Protein AF-A0A1B9S1V4-F1 (afdb_monomer)

Structure (mmCIF, N/CA/C/O backbone):
data_AF-A0A1B9S1V4-F1
#
_entry.id   AF-A0A1B9S1V4-F1
#
loop_
_atom_site.group_PDB
_atom_site.id
_atom_site.type_symbol
_atom_site.label_atom_id
_atom_site.label_alt_id
_atom_site.label_comp_id
_atom_site.label_asym_id
_atom_site.label_entity_id
_atom_site.label_seq_id
_atom_site.pdbx_PDB_ins_code
_atom_site.Cartn_x
_atom_site.Cartn_y
_atom_site.Cartn_z
_atom_site.occupancy
_atom_site.B_iso_or_equiv
_atom_site.auth_seq_id
_atom_site.auth_comp_id
_atom_site.auth_asym_id
_atom_site.auth_atom_id
_atom_site.pdbx_PDB_model_num
ATOM 1 N N . MET A 1 1 ? 19.719 6.288 5.611 1.00 37.97 1 MET A N 1
ATOM 2 C CA . MET A 1 1 ? 19.208 7.157 4.523 1.00 37.97 1 MET A CA 1
ATOM 3 C C . MET A 1 1 ? 17.923 6.545 3.982 1.00 37.97 1 MET A C 1
ATOM 5 O O . MET A 1 1 ? 17.965 5.357 3.677 1.00 37.97 1 MET A O 1
ATOM 9 N N . PRO A 1 2 ? 16.811 7.294 3.887 1.00 51.16 2 PRO A N 1
ATOM 10 C CA . PRO A 1 2 ? 15.555 6.756 3.373 1.00 51.16 2 PRO A CA 1
ATOM 11 C C . PRO A 1 2 ? 15.680 6.434 1.880 1.00 51.16 2 PRO A C 1
ATOM 13 O O . PRO A 1 2 ? 16.043 7.298 1.078 1.00 51.16 2 PRO A O 1
ATOM 16 N N . LYS A 1 3 ? 15.391 5.189 1.494 1.00 66.56 3 LYS A N 1
ATOM 17 C CA . LYS A 1 3 ? 15.346 4.785 0.084 1.00 66.56 3 LYS A CA 1
ATOM 18 C C . LYS A 1 3 ? 13.974 5.153 -0.467 1.00 66.56 3 LYS A C 1
ATOM 20 O O . LYS A 1 3 ? 12.960 4.618 -0.030 1.00 66.56 3 LYS A O 1
ATOM 25 N N . THR A 1 4 ? 13.931 6.108 -1.397 1.00 64.75 4 THR A N 1
ATOM 26 C CA . THR A 1 4 ? 12.693 6.474 -2.099 1.00 64.75 4 THR A CA 1
ATOM 27 C C . THR A 1 4 ? 12.716 5.898 -3.508 1.00 64.75 4 THR A C 1
ATOM 29 O O . THR A 1 4 ? 13.669 6.129 -4.246 1.00 64.75 4 THR A O 1
ATOM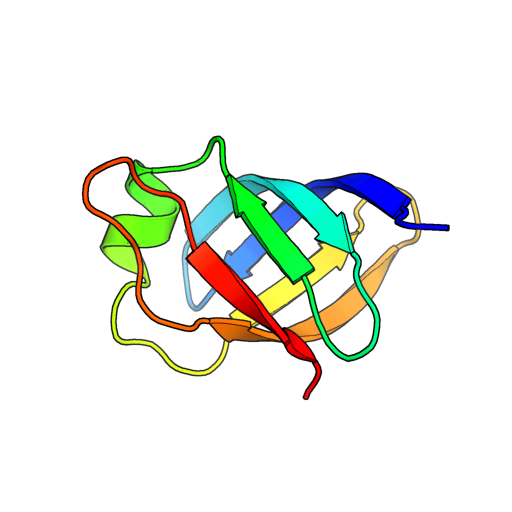 32 N N . GLY A 1 5 ? 11.668 5.173 -3.894 1.00 67.56 5 GLY A N 1
ATOM 33 C CA . GLY A 1 5 ? 11.565 4.530 -5.203 1.00 67.56 5 GLY A CA 1
ATOM 34 C C . GLY A 1 5 ? 10.118 4.320 -5.644 1.00 67.56 5 GLY A C 1
ATOM 35 O O . GLY A 1 5 ? 9.189 4.360 -4.837 1.00 67.56 5 GLY A O 1
ATOM 36 N N . ARG A 1 6 ? 9.907 4.120 -6.948 1.00 65.00 6 ARG A N 1
ATOM 37 C CA . ARG A 1 6 ? 8.619 3.646 -7.478 1.00 65.00 6 ARG A CA 1
ATOM 38 C C . ARG A 1 6 ? 8.594 2.127 -7.367 1.00 65.00 6 ARG A C 1
ATOM 40 O O . ARG A 1 6 ? 9.473 1.477 -7.918 1.00 65.00 6 ARG A O 1
ATOM 47 N N . VAL A 1 7 ? 7.600 1.581 -6.674 1.00 65.56 7 VAL A N 1
ATOM 48 C CA . VAL A 1 7 ? 7.466 0.138 -6.434 1.00 65.56 7 VAL A CA 1
ATOM 49 C C . VAL A 1 7 ? 6.029 -0.280 -6.737 1.00 65.56 7 VAL A C 1
ATOM 51 O O . VAL A 1 7 ? 5.077 0.462 -6.473 1.00 65.56 7 VAL A O 1
ATOM 54 N N . ALA A 1 8 ? 5.865 -1.458 -7.336 1.00 63.59 8 ALA A N 1
ATOM 55 C CA . ALA A 1 8 ? 4.552 -2.027 -7.592 1.00 63.59 8 ALA A CA 1
ATOM 56 C C . ALA A 1 8 ? 4.013 -2.678 -6.309 1.00 63.59 8 ALA A C 1
ATOM 58 O O . ALA A 1 8 ? 4.666 -3.510 -5.678 1.00 63.59 8 ALA A O 1
ATOM 59 N N . VAL A 1 9 ? 2.808 -2.288 -5.904 1.00 60.22 9 VAL A N 1
ATOM 60 C CA . VAL A 1 9 ? 2.132 -2.866 -4.738 1.00 60.22 9 VAL A CA 1
ATOM 61 C C . VAL A 1 9 ? 1.111 -3.857 -5.214 1.00 60.22 9 VAL A C 1
ATOM 63 O O . VAL A 1 9 ? 0.297 -3.520 -6.073 1.00 60.22 9 VAL A O 1
ATOM 66 N N . TYR A 1 10 ? 1.123 -5.043 -4.617 1.00 59.94 10 TYR A N 1
ATOM 67 C CA . TYR A 1 10 ? 0.163 -6.089 -4.917 1.00 59.94 10 TYR A CA 1
ATOM 68 C C . TYR A 1 10 ? -0.619 -6.444 -3.654 1.00 59.94 10 TYR A C 1
ATOM 70 O O . TYR A 1 10 ? -0.061 -6.663 -2.576 1.00 59.94 10 TYR A O 1
ATOM 78 N N . GLY A 1 11 ? -1.940 -6.519 -3.784 1.00 54.53 11 GLY A N 1
ATOM 79 C CA . GLY A 1 11 ? -2.818 -6.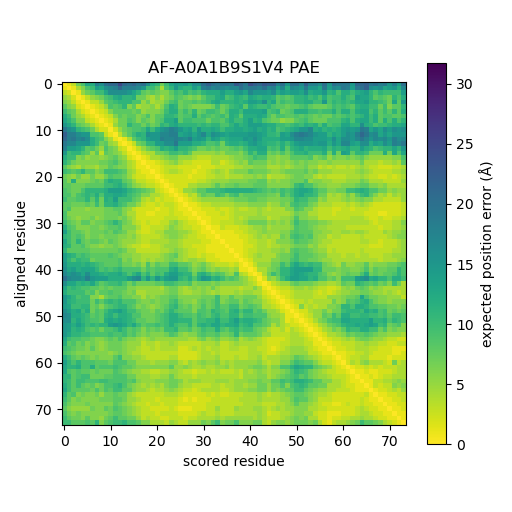960 -2.707 1.00 54.53 11 GLY A CA 1
ATOM 80 C C . GLY A 1 11 ? -4.021 -7.698 -3.257 1.00 54.53 11 GLY A C 1
ATOM 81 O O . GLY A 1 11 ? -4.762 -7.095 -4.018 1.00 54.53 11 GLY A O 1
ATOM 82 N N . THR A 1 12 ? -4.197 -8.964 -2.845 1.00 48.06 12 THR A N 1
ATOM 83 C CA . THR A 1 12 ? -5.319 -9.925 -3.046 1.00 48.06 12 THR A CA 1
ATOM 84 C C . THR A 1 12 ? -6.004 -10.055 -4.426 1.00 48.06 12 THR A C 1
ATOM 86 O O . THR A 1 12 ? -6.431 -11.156 -4.741 1.00 48.06 12 THR A O 1
ATOM 89 N N . ALA A 1 13 ? -6.081 -9.015 -5.260 1.00 46.03 13 ALA A N 1
ATOM 90 C CA . ALA A 1 13 ? -6.499 -9.029 -6.667 1.00 46.03 13 ALA A CA 1
ATOM 91 C C . ALA A 1 13 ? -6.110 -7.745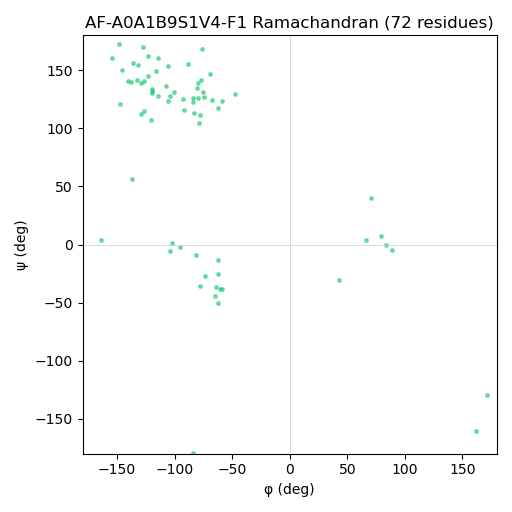 -7.453 1.00 46.03 13 ALA A C 1
ATOM 93 O O . ALA A 1 13 ? -6.503 -7.593 -8.605 1.00 46.03 13 ALA A O 1
ATOM 94 N N . LEU A 1 14 ? -5.390 -6.787 -6.850 1.00 58.75 14 LEU A N 1
ATOM 95 C CA . LEU A 1 14 ? -5.124 -5.465 -7.430 1.00 58.75 14 LEU A CA 1
ATOM 96 C C . LEU A 1 14 ? -3.631 -5.129 -7.381 1.00 58.75 14 LEU A C 1
ATOM 98 O O . LEU A 1 14 ? -2.969 -5.377 -6.370 1.00 58.75 14 LEU A O 1
ATOM 102 N N . SER A 1 15 ? -3.128 -4.529 -8.462 1.00 63.50 15 SER A N 1
ATOM 103 C CA . SER A 1 15 ? -1.768 -3.997 -8.568 1.00 63.50 15 SER A CA 1
ATOM 104 C C . SER A 1 15 ? -1.792 -2.497 -8.852 1.00 63.50 15 SER A C 1
ATOM 106 O O . SER A 1 15 ? -2.520 -2.053 -9.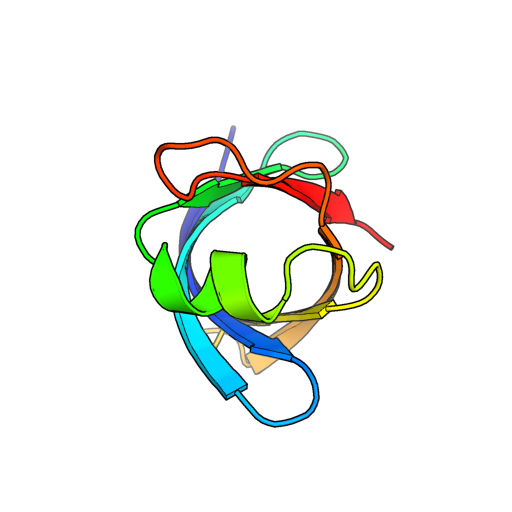740 1.00 63.50 15 SER A O 1
ATOM 108 N N . GLY A 1 16 ? -0.983 -1.716 -8.139 1.00 68.44 16 GLY A N 1
ATOM 109 C CA . GLY A 1 16 ? -0.818 -0.284 -8.392 1.00 68.44 16 GLY A CA 1
ATOM 110 C C . GLY A 1 16 ? 0.642 0.140 -8.298 1.00 68.44 16 GLY A C 1
ATOM 111 O O . GLY A 1 16 ? 1.367 -0.309 -7.413 1.00 68.44 16 GLY A O 1
ATOM 112 N N . THR A 1 17 ? 1.092 1.017 -9.196 1.00 75.25 17 THR A N 1
ATOM 113 C CA . THR A 1 17 ? 2.405 1.657 -9.062 1.00 75.25 17 THR A CA 1
ATOM 114 C C . THR A 1 17 ? 2.298 2.766 -8.025 1.00 75.25 17 THR A C 1
ATOM 116 O O . THR A 1 17 ? 1.639 3.778 -8.261 1.00 75.25 17 THR A O 1
ATOM 119 N N . CYS A 1 18 ? 2.944 2.583 -6.878 1.00 78.25 18 CYS A N 1
ATOM 120 C CA . CYS A 1 18 ? 2.997 3.586 -5.823 1.00 78.25 18 CYS A CA 1
ATOM 121 C C . CYS A 1 18 ? 4.434 4.084 -5.641 1.00 78.25 18 CYS A C 1
ATOM 123 O O . CYS A 1 18 ? 5.410 3.449 -6.046 1.00 78.25 18 CYS A O 1
ATOM 125 N N . ILE A 1 19 ? 4.573 5.248 -5.020 1.00 81.88 19 ILE A N 1
ATOM 126 C CA . ILE A 1 19 ? 5.858 5.769 -4.565 1.00 81.88 19 ILE A CA 1
ATOM 127 C C . ILE A 1 19 ? 6.041 5.331 -3.118 1.00 81.88 19 ILE A C 1
ATOM 129 O O . ILE A 1 19 ? 5.194 5.635 -2.276 1.00 81.88 19 ILE A O 1
ATOM 133 N N . PHE A 1 20 ? 7.162 4.670 -2.855 1.00 77.81 20 PHE A N 1
ATOM 134 C CA . PHE A 1 20 ? 7.579 4.233 -1.534 1.00 77.81 20 PHE A CA 1
ATOM 135 C C . PHE A 1 20 ? 8.728 5.074 -1.039 1.00 77.81 20 PHE A C 1
ATOM 137 O O . PHE A 1 20 ? 9.683 5.318 -1.773 1.00 77.81 20 PHE A O 1
ATOM 144 N N . THR A 1 21 ? 8.642 5.465 0.221 1.00 82.75 21 THR A N 1
ATOM 145 C CA . THR A 1 21 ? 9.762 6.014 0.971 1.00 82.75 21 THR A CA 1
ATOM 146 C C . THR A 1 21 ? 9.975 5.109 2.169 1.00 82.75 21 THR A C 1
ATOM 148 O O . THR A 1 21 ? 9.142 5.091 3.071 1.00 82.75 21 THR A O 1
ATOM 151 N N . GLU A 1 22 ? 11.046 4.323 2.134 1.00 80.88 22 GLU A N 1
ATOM 152 C CA . GLU A 1 22 ? 11.447 3.436 3.224 1.00 80.88 22 GLU A CA 1
ATOM 153 C C . GLU A 1 22 ? 12.078 4.255 4.356 1.00 80.88 22 GLU A C 1
ATOM 155 O O . GLU A 1 22 ? 12.957 5.089 4.119 1.00 80.88 22 GLU A O 1
ATOM 160 N N . GLU A 1 23 ? 11.619 4.010 5.578 1.00 80.25 23 GLU A N 1
ATOM 161 C CA . GLU A 1 23 ? 12.112 4.594 6.825 1.00 80.25 23 GLU A CA 1
ATOM 162 C C . GLU A 1 23 ? 12.430 3.447 7.809 1.00 80.25 23 GLU A C 1
ATOM 164 O O . GLU A 1 23 ? 12.121 2.280 7.552 1.00 80.25 23 GLU A O 1
ATOM 169 N N . GLU A 1 24 ? 13.086 3.739 8.930 1.00 76.38 24 GLU A N 1
ATOM 170 C CA . GLU A 1 24 ? 13.462 2.703 9.899 1.00 76.38 24 GLU A CA 1
ATOM 171 C C . GLU A 1 24 ? 12.203 2.022 10.480 1.00 76.38 24 GLU A C 1
ATOM 173 O O . GLU A 1 24 ? 11.349 2.675 11.076 1.00 76.38 24 GLU A O 1
ATOM 178 N N . GLY A 1 25 ? 12.048 0.712 10.244 1.00 75.00 25 GLY A N 1
ATOM 179 C CA . GLY A 1 25 ? 10.878 -0.073 10.672 1.00 75.00 25 GLY A CA 1
ATOM 180 C C . GLY A 1 25 ? 9.647 -0.019 9.749 1.00 75.00 25 GLY A C 1
ATOM 181 O O . GLY A 1 25 ? 8.654 -0.697 10.023 1.00 75.00 25 GLY A O 1
ATOM 182 N N . GLY A 1 26 ? 9.688 0.717 8.632 1.00 83.62 26 GLY A N 1
ATOM 183 C CA . GLY A 1 26 ? 8.543 0.813 7.723 1.00 83.62 26 GLY A CA 1
ATOM 184 C C . GLY A 1 26 ? 8.709 1.849 6.618 1.00 83.62 26 GLY A C 1
ATOM 185 O O . GLY A 1 26 ? 9.709 1.859 5.899 1.00 83.62 26 GLY A O 1
ATOM 186 N N . GLY A 1 27 ? 7.709 2.719 6.463 1.00 87.50 27 GLY A N 1
ATOM 187 C CA . GLY A 1 27 ? 7.785 3.835 5.530 1.00 87.50 27 GLY A CA 1
ATOM 188 C C . GLY A 1 27 ? 6.446 4.463 5.160 1.00 87.50 27 GLY A C 1
ATOM 189 O O . GLY A 1 27 ? 5.434 4.313 5.846 1.00 87.50 27 GLY A O 1
ATOM 190 N N . LYS A 1 28 ? 6.444 5.176 4.033 1.00 87.94 28 LYS A N 1
ATOM 191 C CA . LYS A 1 28 ? 5.275 5.860 3.463 1.00 87.94 28 LYS A CA 1
ATOM 192 C C . LYS A 1 28 ? 4.992 5.389 2.042 1.00 87.94 28 LYS A C 1
ATOM 194 O O . LYS A 1 28 ? 5.914 5.158 1.262 1.00 87.94 28 LYS A O 1
ATOM 199 N N . ILE A 1 29 ? 3.709 5.320 1.705 1.00 86.94 29 ILE A N 1
ATOM 200 C CA . ILE A 1 29 ? 3.161 4.992 0.387 1.00 86.94 29 ILE A CA 1
ATOM 201 C C . ILE A 1 29 ? 2.336 6.176 -0.105 1.00 86.94 29 ILE A C 1
ATOM 203 O O . ILE A 1 29 ? 1.473 6.687 0.610 1.00 86.94 29 ILE A O 1
ATOM 207 N N . ARG A 1 30 ? 2.576 6.608 -1.342 1.00 86.12 30 ARG A N 1
ATOM 208 C CA . ARG A 1 30 ? 1.838 7.709 -1.980 1.00 86.12 30 ARG A CA 1
ATOM 209 C C . ARG A 1 30 ? 1.714 7.518 -3.488 1.00 86.12 30 ARG A C 1
ATOM 211 O O . ARG A 1 30 ? 2.330 6.628 -4.067 1.00 86.12 30 ARG A O 1
ATOM 218 N N . GLY A 1 31 ? 0.937 8.380 -4.142 1.00 82.62 31 GLY A N 1
ATOM 219 C CA . GLY A 1 31 ? 0.824 8.411 -5.608 1.00 82.62 31 GLY A CA 1
ATOM 220 C C . GLY A 1 31 ? -0.089 7.338 -6.210 1.00 82.62 31 GLY A C 1
ATOM 221 O O . GLY A 1 31 ? -0.163 7.227 -7.428 1.00 82.62 31 GLY A O 1
ATOM 222 N N . CYS A 1 32 ? -0.809 6.582 -5.377 1.00 82.31 32 CYS A N 1
ATOM 223 C CA . CYS A 1 32 ? -1.756 5.552 -5.810 1.00 82.31 32 CYS A CA 1
ATOM 224 C C . CYS A 1 32 ? -3.066 5.586 -4.991 1.00 82.31 32 CYS A C 1
ATOM 226 O O . CYS A 1 32 ? -3.475 4.579 -4.409 1.00 82.31 32 CYS A O 1
ATOM 228 N N . PRO A 1 33 ? -3.765 6.737 -4.951 1.00 80.62 33 PRO A N 1
ATOM 229 C CA . PRO A 1 33 ? -4.904 6.957 -4.057 1.00 80.62 33 PRO A CA 1
ATOM 230 C C . PRO A 1 33 ? -6.048 5.955 -4.270 1.00 80.62 33 PRO A C 1
ATOM 232 O O . PRO A 1 33 ? -6.635 5.486 -3.302 1.00 80.62 33 PRO A O 1
ATOM 235 N N . ARG A 1 34 ? -6.337 5.565 -5.523 1.00 81.19 34 ARG A N 1
ATOM 236 C CA . ARG A 1 34 ? -7.372 4.561 -5.835 1.00 81.19 34 ARG A CA 1
ATOM 237 C C . ARG A 1 34 ? -7.027 3.182 -5.280 1.00 81.19 34 ARG A C 1
ATOM 239 O O . ARG A 1 34 ? -7.887 2.529 -4.706 1.00 81.19 34 ARG A O 1
ATOM 246 N N . PHE A 1 35 ? -5.774 2.756 -5.442 1.00 80.31 35 PHE A N 1
ATOM 247 C CA . PHE A 1 35 ? -5.308 1.485 -4.895 1.00 80.31 35 PHE A CA 1
ATOM 248 C C . PHE A 1 35 ? -5.408 1.505 -3.370 1.00 80.31 35 PHE A C 1
ATOM 250 O O . PHE A 1 35 ? -6.034 0.618 -2.802 1.00 80.31 35 PHE A O 1
ATOM 257 N N . LEU A 1 36 ? -4.880 2.554 -2.730 1.00 79.38 36 LEU A N 1
ATOM 258 C CA . LEU A 1 36 ? -4.908 2.706 -1.275 1.00 79.38 36 LEU A CA 1
ATOM 259 C C . LEU A 1 36 ? -6.332 2.753 -0.713 1.00 79.38 36 LEU A C 1
ATOM 261 O O . LEU A 1 36 ? -6.580 2.126 0.307 1.00 79.38 36 LEU A O 1
ATOM 265 N N . ALA A 1 37 ? -7.282 3.400 -1.393 1.00 79.00 37 ALA A N 1
ATOM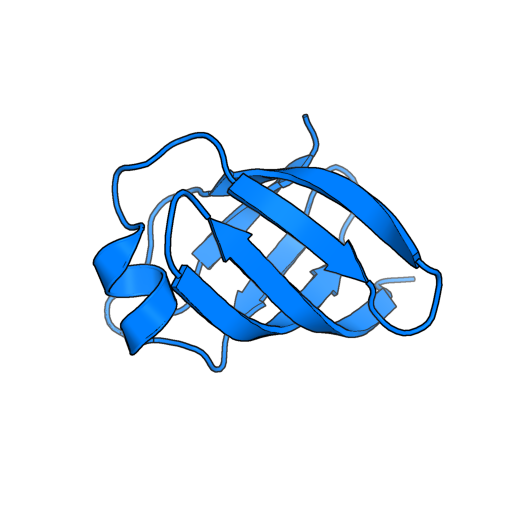 266 C CA . ALA A 1 37 ? -8.692 3.379 -0.999 1.00 79.00 37 ALA A CA 1
ATOM 267 C C . ALA A 1 37 ? -9.314 1.970 -1.070 1.00 79.00 37 ALA A C 1
ATOM 269 O O . ALA A 1 37 ? -10.104 1.609 -0.205 1.00 79.00 37 ALA A O 1
ATOM 270 N N . LEU A 1 38 ? -8.939 1.154 -2.063 1.00 79.19 38 LEU A N 1
ATOM 271 C CA . LEU A 1 38 ? -9.455 -0.214 -2.232 1.00 79.19 38 LEU A CA 1
ATOM 272 C C . LEU A 1 38 ? -8.888 -1.208 -1.211 1.00 79.19 38 LEU A C 1
ATOM 274 O O . LEU A 1 38 ? -9.516 -2.224 -0.910 1.00 79.19 38 LEU A O 1
ATOM 278 N N . VAL A 1 39 ? -7.686 -0.942 -0.705 1.00 76.44 39 VAL A N 1
ATOM 279 C CA . VAL A 1 39 ? -7.034 -1.761 0.326 1.00 76.44 39 VAL A CA 1
ATOM 280 C C . VAL A 1 39 ? -7.123 -1.135 1.719 1.00 76.44 39 VAL A C 1
ATOM 282 O O . VAL A 1 39 ? -6.625 -1.724 2.675 1.00 76.44 39 VAL A O 1
ATOM 285 N N . ALA A 1 40 ? -7.769 0.027 1.858 1.00 72.75 40 ALA A N 1
ATOM 286 C CA . ALA A 1 40 ? -8.001 0.669 3.144 1.00 72.75 40 ALA A CA 1
ATOM 287 C C . ALA A 1 40 ? -8.800 -0.281 4.052 1.00 72.75 40 ALA A C 1
ATOM 289 O O . ALA A 1 40 ? -9.865 -0.766 3.679 1.00 72.75 40 ALA A O 1
ATOM 290 N N . GLY A 1 41 ? -8.256 -0.590 5.232 1.00 68.31 41 GLY A N 1
ATOM 291 C CA . GLY A 1 41 ? -8.830 -1.572 6.161 1.00 68.31 41 GLY A CA 1
ATOM 292 C C . GLY A 1 41 ? -8.358 -3.019 5.957 1.00 68.31 41 GLY A C 1
ATOM 293 O O . GLY A 1 41 ? -8.677 -3.873 6.780 1.00 68.31 41 GLY A O 1
ATOM 294 N N . LYS A 1 42 ? -7.558 -3.315 4.920 1.00 70.00 42 LYS A N 1
ATOM 295 C CA . LYS A 1 42 ? -6.841 -4.594 4.792 1.00 70.00 42 LYS A CA 1
ATOM 296 C C . LYS A 1 42 ? -5.449 -4.470 5.412 1.00 70.00 42 LYS A C 1
ATOM 298 O O . LYS A 1 42 ? -4.600 -3.741 4.910 1.00 70.00 42 LYS A O 1
ATOM 303 N N . SER A 1 43 ? -5.194 -5.231 6.471 1.00 63.53 43 SER A N 1
ATOM 304 C CA . SER A 1 43 ? -3.969 -5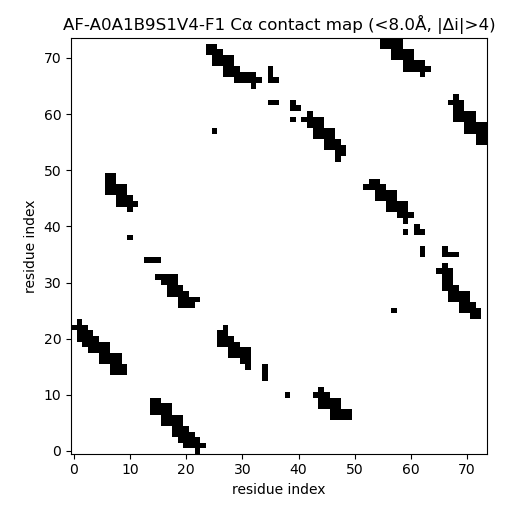.112 7.278 1.00 63.53 43 SER A CA 1
ATOM 305 C C . SER A 1 43 ? -2.745 -5.825 6.693 1.00 63.53 43 SER A C 1
ATOM 307 O O . SER A 1 43 ? -1.651 -5.677 7.212 1.00 63.53 43 SER A O 1
ATOM 309 N N . ARG A 1 44 ? -2.880 -6.639 5.639 1.00 71.00 44 ARG A N 1
ATOM 310 C CA . ARG A 1 44 ? -1.748 -7.401 5.081 1.00 71.00 44 ARG A CA 1
ATOM 311 C C . ARG A 1 44 ? -1.646 -7.202 3.582 1.00 71.00 44 ARG A C 1
ATOM 313 O O . ARG A 1 44 ? -2.495 -7.677 2.828 1.00 71.00 44 ARG A O 1
ATOM 320 N N . LEU A 1 45 ? -0.584 -6.525 3.163 1.00 75.56 45 LEU A N 1
ATOM 321 C CA . LEU A 1 45 ? -0.210 -6.355 1.764 1.00 75.56 45 LEU A CA 1
ATOM 322 C C . LEU A 1 45 ? 1.202 -6.880 1.527 1.00 75.56 45 LEU A C 1
ATOM 324 O O . LEU A 1 45 ? 1.981 -7.046 2.463 1.00 75.56 45 LEU A O 1
ATOM 328 N N . ARG A 1 46 ? 1.540 -7.134 0.263 1.00 74.38 46 ARG A N 1
ATOM 329 C CA . ARG A 1 46 ? 2.914 -7.427 -0.144 1.00 74.38 46 ARG A CA 1
ATOM 330 C C . ARG A 1 46 ? 3.427 -6.323 -1.052 1.00 74.38 46 ARG A C 1
ATOM 332 O O . ARG A 1 46 ? 2.810 -5.983 -2.062 1.00 74.38 46 ARG A O 1
ATOM 339 N N . LEU A 1 47 ? 4.588 -5.793 -0.700 1.00 71.06 47 LEU A N 1
ATOM 340 C CA . LEU A 1 47 ? 5.400 -5.012 -1.616 1.00 71.06 47 LEU A CA 1
ATOM 341 C C . LEU A 1 47 ? 6.165 -5.968 -2.500 1.00 71.06 47 LEU A C 1
ATOM 343 O O . LEU A 1 47 ? 6.732 -6.936 -1.998 1.00 71.06 47 LEU A O 1
ATOM 347 N N . SER A 1 48 ? 6.180 -5.699 -3.800 1.00 66.75 48 SER A N 1
ATOM 348 C CA . SER A 1 48 ? 7.081 -6.376 -4.715 1.00 66.75 48 SER A CA 1
ATOM 349 C C . SER A 1 48 ? 7.854 -5.329 -5.493 1.00 66.75 48 SER A C 1
ATOM 351 O O . SER A 1 48 ? 7.299 -4.546 -6.264 1.00 66.75 48 SER A O 1
ATOM 353 N N . ASP A 1 49 ? 9.157 -5.309 -5.263 1.00 65.81 49 ASP A N 1
ATOM 354 C CA . ASP A 1 49 ? 10.061 -4.523 -6.074 1.00 65.81 49 ASP A CA 1
ATOM 355 C C . ASP A 1 49 ? 10.328 -5.266 -7.381 1.00 65.81 49 ASP A C 1
ATOM 357 O O . ASP A 1 49 ? 11.064 -6.250 -7.422 1.00 65.81 49 ASP A O 1
ATOM 361 N N . ALA A 1 50 ? 9.704 -4.782 -8.454 1.00 58.56 50 ALA A N 1
ATOM 362 C CA . ALA A 1 50 ? 9.840 -5.350 -9.788 1.00 58.56 50 ALA A CA 1
ATOM 363 C C . ALA A 1 50 ? 11.282 -5.270 -10.321 1.00 58.56 50 ALA A C 1
ATOM 365 O O . ALA A 1 50 ? 11.656 -6.095 -11.147 1.00 58.56 50 ALA A O 1
ATOM 366 N N . ALA A 1 51 ? 12.094 -4.315 -9.851 1.00 55.69 51 ALA A N 1
ATOM 367 C CA . ALA A 1 51 ? 13.477 -4.172 -10.299 1.00 55.69 51 ALA A CA 1
ATOM 368 C C . ALA A 1 51 ? 14.411 -5.204 -9.648 1.00 55.69 51 ALA A C 1
ATOM 370 O O . ALA A 1 51 ? 15.334 -5.690 -10.296 1.00 55.69 51 ALA A O 1
ATOM 371 N N . SER A 1 52 ? 14.174 -5.552 -8.378 1.00 60.66 52 SER A N 1
ATOM 372 C CA . SER A 1 52 ? 15.007 -6.509 -7.634 1.00 60.66 52 SER A CA 1
ATOM 373 C C . SER A 1 52 ? 14.386 -7.901 -7.469 1.00 60.66 52 SER A C 1
ATOM 375 O O . SER A 1 52 ? 15.032 -8.792 -6.918 1.00 60.66 52 SER A O 1
ATOM 377 N N . GLY A 1 53 ? 13.135 -8.100 -7.896 1.00 65.81 53 GLY A N 1
ATOM 378 C CA . GLY A 1 53 ? 12.370 -9.338 -7.699 1.00 65.81 53 GLY A CA 1
ATOM 379 C C . GLY A 1 53 ? 12.024 -9.632 -6.234 1.00 65.81 53 GLY A C 1
ATOM 380 O O . GLY A 1 53 ? 11.456 -10.680 -5.925 1.00 65.81 53 GLY A O 1
ATOM 381 N N . ARG A 1 54 ? 12.366 -8.731 -5.306 1.00 66.88 54 ARG A N 1
ATOM 382 C CA . ARG A 1 54 ? 12.136 -8.923 -3.873 1.00 66.88 54 ARG A CA 1
ATOM 383 C C . ARG A 1 54 ? 10.675 -8.682 -3.539 1.00 66.88 54 ARG A C 1
ATOM 385 O O . ARG A 1 54 ? 10.050 -7.760 -4.062 1.00 66.88 54 ARG A O 1
ATOM 392 N N . SER A 1 55 ? 10.145 -9.489 -2.624 1.00 73.12 55 SER A N 1
ATOM 393 C CA . SER A 1 55 ? 8.840 -9.240 -2.025 1.00 73.12 55 SER A CA 1
ATOM 394 C C . SER A 1 55 ? 8.927 -9.245 -0.508 1.00 73.12 55 SER A C 1
ATOM 396 O O . SER A 1 55 ? 9.667 -10.035 0.075 1.00 73.12 55 SER A O 1
ATOM 398 N N . ALA A 1 56 ? 8.192 -8.337 0.121 1.00 79.25 56 ALA A N 1
ATOM 399 C CA . ALA A 1 56 ? 8.152 -8.183 1.566 1.00 79.25 56 ALA A CA 1
ATOM 400 C C .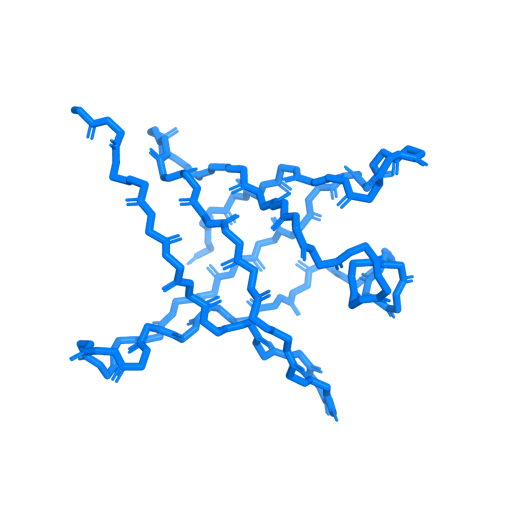 ALA A 1 56 ? 6.720 -7.889 2.004 1.00 79.25 56 ALA A C 1
ATOM 402 O O . ALA A 1 56 ? 5.973 -7.181 1.321 1.00 79.25 56 ALA A O 1
ATOM 403 N N . SER A 1 57 ? 6.319 -8.480 3.122 1.00 82.88 57 SER A N 1
ATOM 404 C CA . SER A 1 57 ? 4.999 -8.248 3.692 1.00 82.88 57 SER A CA 1
ATOM 405 C C . SER A 1 57 ? 5.010 -6.925 4.448 1.00 82.88 57 SER A C 1
ATOM 407 O O . SER A 1 57 ? 5.969 -6.597 5.144 1.00 82.88 57 SER A O 1
ATOM 409 N N . ILE A 1 58 ? 3.937 -6.161 4.298 1.00 82.38 58 ILE A N 1
ATOM 410 C CA . ILE A 1 58 ? 3.727 -4.918 5.023 1.00 82.38 58 ILE A CA 1
ATOM 411 C C . ILE A 1 58 ? 2.330 -4.890 5.617 1.00 82.38 58 ILE A C 1
ATOM 413 O O . ILE A 1 58 ? 1.386 -5.486 5.085 1.00 82.38 58 ILE A O 1
ATOM 417 N N . GLU A 1 59 ? 2.193 -4.125 6.685 1.00 84.00 59 GLU A N 1
ATOM 418 C CA . GLU A 1 59 ? 0.898 -3.686 7.170 1.00 84.00 59 GLU A CA 1
ATOM 419 C C . GLU A 1 59 ? 0.706 -2.214 6.837 1.00 84.00 59 GLU A C 1
ATOM 421 O O . GLU A 1 59 ? 1.520 -1.367 7.211 1.00 84.00 59 GLU A O 1
ATOM 426 N N . LEU A 1 60 ? -0.382 -1.926 6.122 1.00 82.38 60 LEU A N 1
ATOM 427 C CA . LEU A 1 60 ? -0.828 -0.565 5.887 1.00 82.38 60 LEU A CA 1
ATOM 428 C C . LEU A 1 60 ? -1.462 -0.007 7.152 1.00 82.38 60 LEU A C 1
ATOM 430 O O . LEU A 1 60 ? -2.405 -0.575 7.702 1.00 82.38 60 LEU A O 1
ATOM 434 N N . GLN A 1 61 ? -0.969 1.150 7.560 1.00 82.00 61 GLN A N 1
ATOM 435 C CA . GLN A 1 61 ? -1.640 1.991 8.529 1.00 82.00 61 GLN A CA 1
ATOM 436 C C . GLN A 1 61 ? -2.692 2.858 7.824 1.00 82.00 61 GLN A C 1
ATOM 438 O O . GLN A 1 61 ? -2.913 2.759 6.614 1.00 82.00 61 GLN A O 1
ATOM 443 N N . GLN A 1 62 ? -3.371 3.693 8.607 1.00 81.12 62 GLN A N 1
ATOM 444 C CA . GLN A 1 62 ? -4.467 4.541 8.154 1.00 81.12 62 GLN A CA 1
ATOM 445 C C . GLN A 1 62 ? -4.122 5.296 6.857 1.00 81.12 62 GLN A C 1
ATOM 447 O O . GLN A 1 62 ? -3.083 5.951 6.753 1.00 81.12 62 GLN A O 1
ATOM 452 N N . VAL A 1 63 ? -5.023 5.202 5.876 1.00 83.81 63 VAL A N 1
ATOM 453 C CA . VAL A 1 63 ? -4.950 5.962 4.624 1.00 83.81 63 VAL A CA 1
ATOM 454 C C . VAL A 1 63 ? -5.566 7.338 4.868 1.00 83.81 63 VAL A C 1
ATOM 456 O O . VAL A 1 63 ? -6.697 7.440 5.345 1.00 83.81 63 VAL A O 1
ATOM 459 N N . ASP A 1 64 ? -4.828 8.401 4.564 1.00 84.38 64 ASP A N 1
ATOM 460 C CA . ASP A 1 64 ? -5.312 9.770 4.702 1.00 84.38 64 ASP A CA 1
ATOM 461 C C . ASP A 1 64 ? -6.286 10.159 3.569 1.00 84.38 64 ASP A C 1
ATOM 463 O O . ASP A 1 64 ? -6.401 9.502 2.532 1.00 84.38 64 ASP A O 1
ATOM 467 N N . LYS A 1 65 ? -6.970 11.297 3.735 1.00 82.06 65 LYS A N 1
ATOM 468 C CA . LYS A 1 65 ? -7.909 11.848 2.737 1.00 82.06 65 LYS A CA 1
ATOM 469 C C . LYS A 1 65 ? -7.273 12.215 1.388 1.00 82.06 65 LYS A C 1
ATOM 471 O O . LYS A 1 65 ? -7.989 12.509 0.436 1.00 82.06 65 LYS A O 1
ATOM 476 N N . ARG A 1 66 ? -5.941 12.274 1.311 1.00 81.81 66 ARG A N 1
ATOM 477 C CA . ARG A 1 66 ? -5.178 12.552 0.087 1.00 81.81 66 ARG A CA 1
ATOM 478 C C . ARG A 1 66 ? -4.737 11.257 -0.606 1.00 81.81 66 ARG A C 1
ATOM 480 O O . ARG A 1 66 ? -4.142 11.325 -1.679 1.00 81.81 66 ARG A O 1
ATOM 487 N N . GLY A 1 67 ? -5.039 10.096 -0.020 1.00 82.50 67 GLY A N 1
ATOM 488 C CA . GLY A 1 67 ? -4.605 8.797 -0.509 1.00 82.50 67 GLY A CA 1
ATOM 489 C C . GLY A 1 67 ? -3.107 8.578 -0.3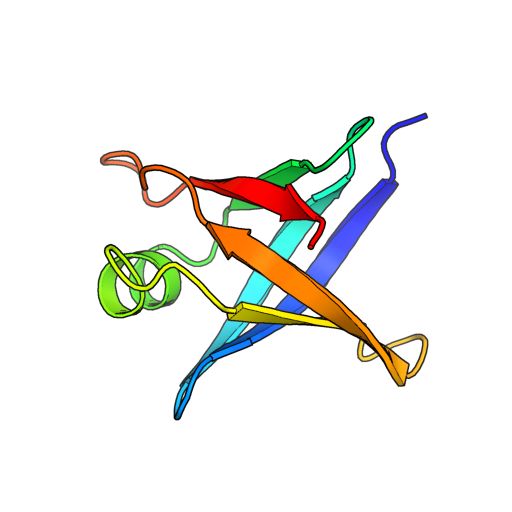28 1.00 82.50 67 GLY A C 1
AT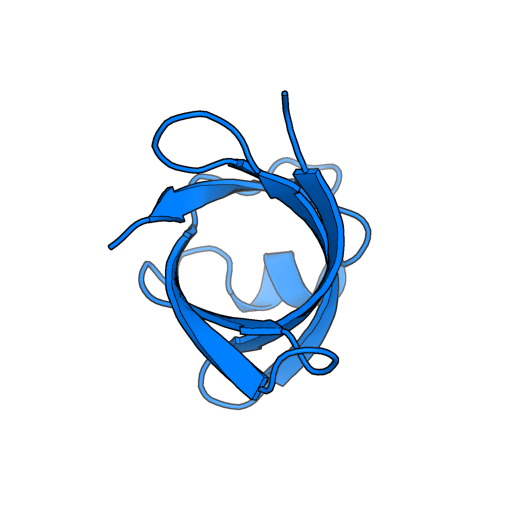OM 490 O O . GLY A 1 67 ? -2.458 8.043 -1.225 1.00 82.50 67 GLY A O 1
ATOM 491 N N . ASN A 1 68 ? -2.559 9.017 0.804 1.00 87.69 68 ASN A N 1
ATOM 492 C CA . ASN A 1 68 ? -1.262 8.581 1.309 1.00 87.69 68 ASN A CA 1
ATOM 493 C C . ASN A 1 68 ? -1.473 7.641 2.489 1.00 87.69 68 ASN A C 1
ATOM 495 O O . ASN A 1 68 ? -2.470 7.743 3.199 1.00 87.69 68 ASN A O 1
ATOM 499 N N . ALA A 1 69 ? -0.519 6.756 2.730 1.00 87.00 69 ALA A N 1
ATOM 500 C CA . ALA A 1 69 ? -0.572 5.862 3.872 1.00 87.00 69 ALA A CA 1
ATOM 501 C C . ALA A 1 69 ? 0.827 5.601 4.420 1.00 87.00 69 ALA A C 1
ATOM 503 O O . ALA A 1 69 ? 1.803 5.597 3.670 1.00 87.00 69 ALA A O 1
ATOM 504 N N . SER A 1 70 ? 0.921 5.359 5.720 1.00 87.31 70 SER A N 1
ATOM 505 C CA . SER A 1 70 ? 2.132 4.799 6.319 1.00 87.31 70 SER A CA 1
ATOM 506 C C . SER A 1 70 ? 2.057 3.277 6.287 1.00 87.31 70 SER A C 1
ATOM 508 O O . SER A 1 70 ? 0.969 2.702 6.248 1.00 87.31 70 SER A O 1
ATOM 510 N N . PHE A 1 71 ? 3.202 2.610 6.309 1.00 85.44 71 PHE A N 1
ATOM 511 C CA . PHE A 1 71 ? 3.268 1.163 6.450 1.00 85.44 71 PHE A CA 1
ATOM 512 C C . PHE A 1 71 ? 4.354 0.761 7.440 1.00 85.44 71 PHE A C 1
ATOM 514 O O . PHE A 1 71 ? 5.320 1.496 7.644 1.00 85.44 71 PHE A O 1
ATOM 521 N N . ARG A 1 72 ? 4.205 -0.429 8.022 1.00 86.00 72 ARG A N 1
ATOM 522 C CA . ARG A 1 72 ? 5.270 -1.113 8.763 1.00 86.00 72 ARG A CA 1
ATOM 523 C C . ARG A 1 72 ? 5.645 -2.417 8.077 1.00 86.00 72 ARG A C 1
ATOM 525 O O . ARG A 1 72 ? 4.789 -3.040 7.444 1.00 86.00 72 ARG A O 1
ATOM 532 N N . TRP A 1 73 ? 6.904 -2.818 8.206 1.00 83.56 73 TRP A N 1
ATOM 533 C CA . TRP A 1 73 ? 7.346 -4.142 7.771 1.00 83.56 73 TRP A CA 1
ATOM 534 C C . TRP A 1 73 ? 6.752 -5.232 8.674 1.00 83.56 73 TRP A C 1
ATOM 536 O O . TRP A 1 73 ? 6.530 -4.996 9.865 1.00 83.56 73 TRP A O 1
ATOM 546 N N . LEU A 1 74 ? 6.471 -6.399 8.090 1.00 79.69 74 LEU A N 1
ATOM 547 C CA . LEU A 1 74 ? 6.036 -7.615 8.785 1.00 79.69 74 LEU A CA 1
ATOM 548 C C . LEU A 1 74 ? 7.094 -8.710 8.674 1.00 79.69 74 LEU A C 1
ATOM 550 O O . LEU A 1 74 ? 7.668 -8.851 7.569 1.00 79.69 74 LEU A O 1
#

Sequence (74 aa):
MPKTGRVAVYGTALSGTCIFTEEEGGGKIRGCPRFLALVAGKSRLRLSDAASGRSASIELQQVDKRGNASFRWL

pLDDT: mean 73.9, std 11.17, range [37.97, 87.94]

Radius of gyration: 10.88 Å; Cα contacts (8 Å, |Δi|>4): 170; chains: 1; bounding box: 29×22×21 Å

Secondary structure (DSSP, 8-state):
---EEEEEEEETTEEEEEEEEEETTEEEEES-HHHHHHHTT---EEEEETTTTEEEEEEEEEEPTTS-EEEEE-

Foldseek 3Di:
DWDWDFWWWDDPHDIDTWIWTDDVQWTKTHDGQVVLVVCAVPQWTWTAHPVVRDIFIWGWDHQDPRRMTTIGTD

Nearest PDB structures (foldseek):
  5c5b-assembly1_A  TM=4.161E-01  e=2.905E-01  Homo sapiens
  6yyf-assembly1_A  TM=4.567E-01  e=2.894E+00  Homo sapiens
  4xoh-assembly2_A  TM=3.808E-01  e=2.455E+00  Schizosaccharomyces pombe 972h-
  4xoh-assembly2_B  TM=2.754E-01  e=1.674E+00  Schizosaccharomyces pombe 972h-

Solvent-accessible surface area (backbone atoms only — not comparable to full-atom values): 4077 Å² total; per-residue (Å²): 132,69,56,70,48,81,36,41,37,42,45,105,87,50,76,40,68,25,40,37,36,39,46,95,73,28,32,39,41,30,83,32,37,70,56,46,62,75,45,56,91,48,60,73,37,36,43,34,36,79,89,76,71,45,70,48,45,29,30,55,49,75,62,47,101,82,25,35,28,40,36,33,65,102

Mean predicted aligned error: 6.86 Å